Protein AF-A0A7T4K5W3-F1 (afdb_monomer)

pLDDT: mean 90.29, std 9.14, range [58.22, 97.62]

Radius of gyration: 17.0 Å; Cα contacts (8 Å, |Δi|>4): 158; chains: 1; bounding box: 38×29×46 Å

InterPro domains:
  IPR002560 Transposase IS204/IS1001/IS1096/IS1165, DDE domain [PF01610] (37-110)
  IPR047951 Transposase ISL3 [PTHR33498] (1-110)

Foldseek 3Di:
DVVVCVVVVHDPVVVVVVVVVCPCVLDADLAADAQEKEKDWDQDDPPLPQRIWIWMDHPPPRHTRDIGSHPDLVSVLVVNVSRDLVNLCSHNYYHYDPDVSVVVSCVVRNPD

Nearest PDB structures (foldseek):
  3o4q-assembly1_A-2  TM=6.311E-01  e=2.425E-02  Rous sarcoma virus
  1c0m-assembly1_A  TM=6.004E-01  e=1.552E-02  Rous sarcoma virus
  1cxq-assembly1_A-2  TM=6.206E-01  e=3.788E-02  Avian sarcoma viru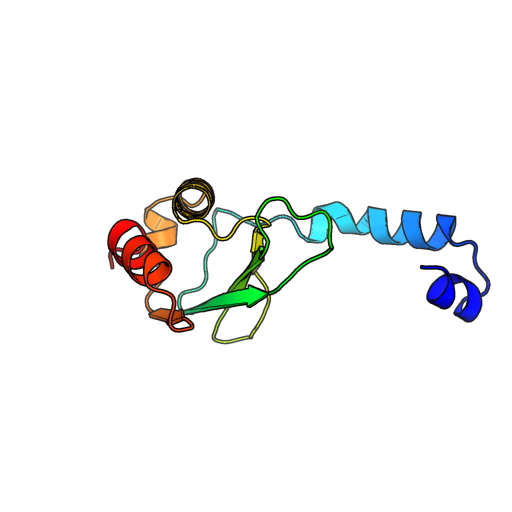s
  7ut1-assembly1_B  TM=5.065E-01  e=3.554E-02  Mouse mammary tumor virus
  7ut1-assembly1_G  TM=5.064E-01  e=3.129E-02  Mouse mammary tumor virus

Sequence (112 aa):
MKDIAFDNFVSSNTVARILAKFDNSFNVDFNLLPKHLCFDEFKSTRDAKGAMSFIFCDADNHKIIDIVENRQLLFLKRYFYSFNKSVRDKVESICIDIYSPYISLIKDLFVN

Structure (mmCIF, N/CA/C/O backbone):
data_AF-A0A7T4K5W3-F1
#
_entry.id   AF-A0A7T4K5W3-F1
#
loop_
_atom_site.group_PDB
_atom_site.id
_atom_site.type_symbol
_atom_site.label_atom_id
_atom_site.label_alt_id
_atom_site.label_comp_id
_atom_site.label_asym_id
_atom_site.label_entity_id
_atom_site.label_seq_id
_atom_site.pdbx_PDB_ins_code
_atom_site.Cartn_x
_atom_site.Cartn_y
_atom_site.Cartn_z
_atom_site.occupancy
_atom_site.B_iso_or_equiv
_atom_site.auth_seq_id
_atom_site.auth_comp_id
_atom_site.auth_asym_id
_atom_site.auth_atom_id
_atom_site.pdbx_PDB_model_num
ATOM 1 N N . MET A 1 1 ? 16.383 -0.003 -17.451 1.00 85.88 1 MET A N 1
ATOM 2 C CA . MET A 1 1 ? 15.897 0.177 -18.846 1.00 85.88 1 MET A CA 1
ATOM 3 C C . MET A 1 1 ? 16.984 -0.075 -19.882 1.00 85.88 1 MET A C 1
ATOM 5 O O . MET A 1 1 ? 16.702 -0.796 -20.827 1.00 85.88 1 MET A O 1
ATOM 9 N N . LYS A 1 2 ? 18.191 0.499 -19.741 1.00 91.25 2 LYS A N 1
ATOM 10 C CA . LYS A 1 2 ? 19.291 0.291 -20.700 1.00 91.25 2 LYS A CA 1
ATOM 11 C C . LYS A 1 2 ? 19.790 -1.155 -20.740 1.00 91.25 2 LYS A C 1
ATOM 13 O O . LYS A 1 2 ? 19.975 -1.663 -21.833 1.00 91.25 2 LYS A O 1
AT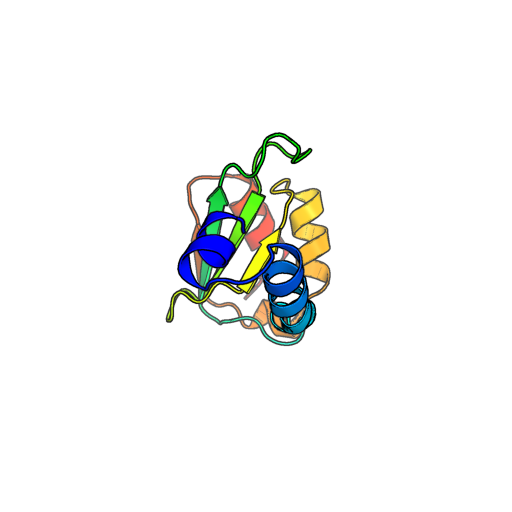OM 18 N N . ASP A 1 3 ? 19.895 -1.812 -19.588 1.00 95.56 3 ASP A N 1
ATOM 19 C CA . ASP A 1 3 ? 20.383 -3.200 -19.513 1.00 95.56 3 ASP A CA 1
ATOM 20 C C . ASP A 1 3 ? 19.400 -4.170 -20.180 1.00 95.56 3 ASP A C 1
ATOM 22 O O . ASP A 1 3 ? 19.757 -4.843 -21.133 1.00 95.56 3 ASP A O 1
ATOM 26 N N . ILE A 1 4 ? 18.111 -4.099 -19.821 1.00 95.25 4 ILE A N 1
ATOM 27 C CA . ILE A 1 4 ? 17.038 -4.862 -20.494 1.00 95.25 4 ILE A CA 1
ATOM 28 C C . ILE A 1 4 ? 17.041 -4.609 -22.008 1.00 95.25 4 ILE A C 1
ATOM 30 O O . ILE A 1 4 ? 16.849 -5.529 -22.797 1.00 95.25 4 ILE A O 1
ATOM 34 N N . ALA A 1 5 ? 17.235 -3.354 -22.423 1.00 96.12 5 ALA A N 1
ATOM 35 C CA . ALA A 1 5 ? 17.277 -2.989 -23.832 1.00 96.12 5 ALA A CA 1
ATOM 36 C C . ALA A 1 5 ? 18.481 -3.622 -24.552 1.00 96.12 5 ALA A C 1
ATOM 38 O O . ALA A 1 5 ? 18.317 -4.149 -25.650 1.00 96.12 5 ALA A O 1
ATOM 39 N N . PHE A 1 6 ? 19.653 -3.613 -23.913 1.00 96.25 6 PHE A N 1
ATOM 40 C CA . PHE A 1 6 ? 20.869 -4.256 -24.402 1.00 96.25 6 PHE A CA 1
ATOM 41 C C . PHE A 1 6 ? 20.694 -5.776 -24.517 1.00 96.25 6 PHE A C 1
ATOM 43 O O . PHE A 1 6 ? 20.893 -6.320 -25.601 1.00 96.25 6 PHE A O 1
ATOM 50 N N . ASP A 1 7 ? 20.213 -6.431 -23.458 1.00 97.56 7 ASP A N 1
ATOM 51 C CA . ASP A 1 7 ? 20.021 -7.887 -23.403 1.00 97.56 7 ASP A CA 1
ATOM 52 C C . ASP A 1 7 ? 18.998 -8.398 -24.431 1.00 97.56 7 ASP A C 1
ATOM 54 O O . ASP A 1 7 ? 19.062 -9.545 -24.866 1.00 97.56 7 ASP A O 1
ATOM 58 N N . ASN A 1 8 ? 18.050 -7.546 -24.836 1.00 95.56 8 ASN A N 1
ATOM 59 C CA . ASN A 1 8 ? 16.990 -7.886 -25.788 1.00 95.56 8 ASN A CA 1
ATOM 60 C C . ASN A 1 8 ? 17.192 -7.267 -27.183 1.00 95.56 8 ASN A C 1
ATOM 62 O O . ASN A 1 8 ? 16.291 -7.358 -28.014 1.00 95.56 8 ASN A O 1
ATOM 66 N N . PHE A 1 9 ? 18.336 -6.628 -27.458 1.00 95.81 9 PHE A N 1
ATOM 67 C CA . PHE A 1 9 ? 18.642 -5.969 -28.740 1.00 95.81 9 PHE A CA 1
ATOM 68 C C . PHE A 1 9 ? 17.572 -4.963 -29.208 1.00 95.81 9 PHE A C 1
ATOM 70 O O . PHE A 1 9 ? 17.289 -4.824 -30.400 1.00 95.81 9 PHE A O 1
ATOM 77 N N . VAL A 1 10 ? 16.970 -4.232 -28.268 1.00 96.88 10 VAL A N 1
ATOM 78 C CA . VAL A 1 10 ? 15.960 -3.200 -28.544 1.00 96.88 10 VAL A CA 1
ATOM 79 C C . VAL A 1 10 ? 16.415 -1.833 -28.042 1.00 96.88 10 VAL A C 1
ATOM 81 O O . VAL A 1 10 ? 17.341 -1.707 -27.249 1.00 96.88 10 VAL A O 1
ATOM 84 N N . SER A 1 11 ? 15.749 -0.761 -28.479 1.00 96.12 11 SER A N 1
ATOM 85 C CA . SER A 1 11 ? 16.001 0.574 -27.927 1.00 96.12 11 SER A CA 1
ATOM 86 C C . SER A 1 11 ? 15.378 0.731 -26.535 1.00 96.12 11 SER A C 1
ATOM 88 O O . SER A 1 11 ? 14.306 0.191 -26.253 1.00 96.12 11 SER A O 1
ATOM 90 N N . SER A 1 12 ? 15.983 1.556 -25.674 1.00 96.00 12 SER A N 1
ATOM 91 C CA . SER A 1 12 ? 15.412 1.878 -24.353 1.00 96.00 12 SER A CA 1
ATOM 92 C C . SER A 1 12 ? 13.999 2.472 -24.442 1.00 96.00 12 SER A C 1
ATOM 94 O O . SER A 1 12 ? 13.169 2.198 -23.580 1.00 96.00 12 SER A O 1
ATOM 96 N N . ASN A 1 13 ? 13.691 3.205 -25.518 1.00 95.44 13 ASN A N 1
ATOM 97 C CA . ASN A 1 13 ? 12.344 3.725 -25.783 1.00 95.44 13 ASN A CA 1
ATOM 98 C C . ASN A 1 13 ? 11.324 2.609 -26.038 1.00 95.44 13 ASN A C 1
ATOM 100 O O . ASN A 1 13 ? 10.158 2.738 -25.670 1.00 95.44 13 ASN A O 1
ATOM 104 N N . THR A 1 14 ? 11.748 1.504 -26.656 1.00 95.38 14 THR A N 1
ATOM 105 C CA . THR A 1 14 ? 10.876 0.344 -26.870 1.00 95.38 14 THR A CA 1
ATOM 106 C C . THR A 1 14 ? 10.523 -0.307 -25.537 1.00 95.38 14 THR A C 1
ATOM 108 O O . THR A 1 14 ? 9.348 -0.569 -25.296 1.00 95.38 14 THR A O 1
ATOM 111 N N . VAL A 1 15 ? 11.506 -0.476 -24.644 1.00 95.62 15 VAL A N 1
ATOM 112 C CA . VAL A 1 15 ? 11.277 -0.973 -23.277 1.00 95.62 15 VAL A CA 1
ATOM 113 C C . VAL A 1 15 ? 10.333 -0.044 -22.510 1.00 95.62 15 VAL A C 1
ATOM 115 O O . VAL A 1 15 ? 9.344 -0.514 -21.958 1.00 95.62 15 VAL A O 1
ATOM 118 N N . ALA A 1 16 ? 10.572 1.272 -22.538 1.00 93.94 16 ALA A N 1
ATOM 119 C CA . ALA A 1 16 ? 9.716 2.256 -21.870 1.00 93.94 16 ALA A CA 1
ATOM 120 C C . ALA A 1 16 ? 8.261 2.201 -22.367 1.00 93.94 16 ALA A C 1
ATOM 122 O O . ALA A 1 16 ? 7.331 2.192 -21.567 1.00 93.94 16 ALA A O 1
ATOM 123 N N . ARG A 1 17 ? 8.049 2.092 -23.685 1.00 93.81 17 ARG A N 1
ATOM 124 C CA . ARG A 1 17 ? 6.705 1.970 -24.267 1.00 93.81 17 ARG A CA 1
ATOM 125 C C . ARG A 1 17 ? 6.011 0.671 -23.871 1.00 93.81 17 ARG A C 1
ATOM 127 O O . ARG A 1 17 ? 4.796 0.668 -23.728 1.00 93.81 17 ARG A O 1
ATOM 134 N N . ILE A 1 18 ? 6.750 -0.431 -23.743 1.00 92.25 18 ILE A N 1
ATOM 135 C CA . ILE A 1 18 ? 6.184 -1.696 -23.260 1.00 92.25 18 ILE A CA 1
ATOM 136 C C . ILE A 1 18 ? 5.774 -1.549 -21.797 1.00 92.25 18 ILE A C 1
ATOM 138 O O . ILE A 1 18 ? 4.643 -1.888 -21.477 1.00 92.25 18 ILE A O 1
ATOM 142 N N . LEU A 1 19 ? 6.636 -0.987 -20.944 1.00 90.56 19 LEU A N 1
ATOM 143 C CA . LEU A 1 19 ? 6.313 -0.725 -19.537 1.00 90.56 19 LEU A CA 1
ATOM 144 C C . LEU A 1 19 ? 5.069 0.161 -19.397 1.00 90.56 19 LEU A C 1
ATOM 146 O O . LEU A 1 19 ? 4.164 -0.186 -18.650 1.00 90.56 19 LEU A O 1
ATOM 150 N N . ALA A 1 20 ? 4.963 1.223 -20.198 1.00 89.50 20 ALA A N 1
ATOM 151 C CA . ALA A 1 20 ? 3.803 2.114 -20.202 1.00 89.50 20 ALA A CA 1
ATOM 152 C C . ALA A 1 20 ? 2.480 1.418 -20.582 1.00 89.50 20 ALA A C 1
ATOM 154 O O . ALA A 1 20 ? 1.409 1.917 -20.255 1.00 89.50 20 ALA A O 1
ATOM 155 N N . LYS A 1 21 ? 2.505 0.253 -21.250 1.00 88.44 21 LYS A N 1
ATOM 156 C CA . LYS A 1 21 ? 1.274 -0.526 -21.491 1.00 88.44 21 LYS A CA 1
ATOM 157 C C . LYS A 1 21 ? 0.702 -1.136 -20.211 1.00 88.44 21 LYS A C 1
ATOM 159 O O . LYS A 1 21 ? -0.477 -1.473 -20.194 1.00 88.44 21 LYS A O 1
ATOM 164 N N . PHE A 1 22 ? 1.523 -1.281 -19.174 1.00 84.06 22 PHE A N 1
ATOM 165 C CA . PHE A 1 22 ? 1.140 -1.848 -17.885 1.00 84.06 22 PHE A CA 1
ATOM 166 C C . PHE A 1 22 ? 0.816 -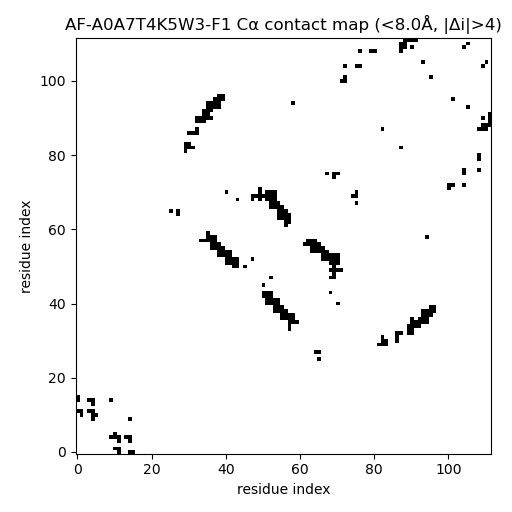0.783 -16.834 1.00 84.06 22 PHE A C 1
ATOM 168 O O . PHE A 1 22 ? 0.487 -1.153 -15.717 1.00 84.06 22 PHE A O 1
ATOM 175 N N . ASP A 1 23 ? 0.859 0.514 -17.165 1.00 76.69 23 ASP A N 1
ATOM 176 C CA . ASP A 1 23 ? 0.630 1.597 -16.190 1.00 76.69 23 ASP A CA 1
ATOM 177 C C . ASP A 1 23 ? -0.694 1.414 -15.431 1.00 76.69 23 ASP A C 1
ATOM 179 O O . ASP A 1 23 ? -0.749 1.480 -14.208 1.00 76.69 23 ASP A O 1
ATOM 183 N N . ASN A 1 24 ? -1.760 1.057 -16.154 1.00 74.94 24 ASN A N 1
ATOM 184 C CA . ASN A 1 24 ? -3.079 0.831 -15.560 1.00 74.94 24 ASN A CA 1
ATOM 185 C C . ASN A 1 24 ? -3.214 -0.509 -14.819 1.00 74.94 24 ASN A C 1
ATOM 187 O O . ASN A 1 24 ? -4.209 -0.717 -14.127 1.00 74.94 24 ASN A O 1
ATOM 191 N N . SER A 1 25 ? -2.263 -1.435 -14.975 1.00 74.44 25 SER A N 1
ATOM 192 C CA . SER A 1 25 ? -2.294 -2.749 -14.317 1.00 74.44 25 SER A CA 1
ATOM 193 C C . SER A 1 25 ? -2.001 -2.671 -12.818 1.00 74.44 25 SER A C 1
ATOM 195 O O . SER A 1 25 ? -2.232 -3.651 -12.116 1.00 74.44 25 SER A O 1
ATOM 197 N N . PHE A 1 26 ? -1.518 -1.524 -12.338 1.00 74.81 26 PHE A N 1
ATOM 198 C CA . PHE A 1 26 ? -1.167 -1.286 -10.937 1.00 74.81 26 PHE A CA 1
ATOM 199 C C . PHE A 1 26 ? -2.156 -0.359 -10.220 1.00 74.81 26 PHE A C 1
ATOM 201 O O . PHE A 1 26 ? -1.894 0.073 -9.103 1.00 74.81 26 PHE A O 1
ATOM 208 N N . ASN A 1 27 ? -3.294 -0.042 -10.845 1.00 84.12 27 ASN A N 1
ATOM 209 C CA . ASN A 1 27 ? -4.329 0.755 -10.198 1.00 84.12 27 ASN A CA 1
ATOM 210 C C . ASN A 1 27 ? -4.956 -0.023 -9.036 1.00 84.12 27 ASN A C 1
ATOM 212 O O . ASN A 1 27 ? -5.401 -1.160 -9.199 1.00 84.12 27 ASN A O 1
ATOM 216 N N . VAL A 1 28 ? -5.039 0.626 -7.879 1.00 89.62 28 VAL A N 1
ATOM 217 C CA . VAL A 1 28 ? -5.670 0.063 -6.685 1.00 89.62 28 VAL A CA 1
ATOM 218 C C . VAL A 1 28 ? -7.184 0.009 -6.864 1.00 89.62 28 VAL A C 1
ATOM 220 O O . VAL A 1 28 ? -7.820 1.010 -7.201 1.00 89.62 28 VAL A O 1
ATOM 223 N N . ASP A 1 29 ? -7.780 -1.150 -6.586 1.00 91.81 29 ASP A N 1
ATOM 224 C CA . ASP A 1 29 ? -9.231 -1.270 -6.453 1.00 91.81 29 ASP A CA 1
ATOM 225 C C . ASP A 1 29 ? -9.667 -0.867 -5.039 1.00 91.81 29 ASP A C 1
ATOM 227 O O . ASP A 1 29 ? -9.607 -1.653 -4.096 1.00 91.81 29 ASP A O 1
ATOM 231 N N . PHE A 1 30 ? -10.159 0.364 -4.894 1.00 94.00 30 PHE A N 1
ATOM 232 C CA . PHE A 1 30 ? -10.636 0.899 -3.614 1.00 94.00 30 PHE A CA 1
ATOM 233 C C . PHE A 1 30 ? -11.914 0.227 -3.073 1.00 94.00 30 PHE A C 1
ATOM 235 O O . PHE A 1 30 ? -12.374 0.558 -1.975 1.00 94.00 30 PHE A O 1
ATOM 242 N N . ASN A 1 31 ? -12.499 -0.724 -3.808 1.00 94.81 31 ASN A N 1
ATOM 243 C CA . ASN A 1 31 ? -13.637 -1.519 -3.345 1.00 94.81 31 ASN A CA 1
ATOM 244 C C . ASN A 1 31 ? -13.221 -2.825 -2.658 1.00 94.81 31 ASN A C 1
ATOM 246 O O . ASN A 1 31 ? -14.072 -3.496 -2.064 1.00 94.81 31 ASN A O 1
ATOM 250 N N . LEU A 1 32 ? -11.936 -3.184 -2.717 1.00 92.88 32 LEU A N 1
ATOM 251 C CA . LEU A 1 32 ? -11.411 -4.426 -2.171 1.00 92.88 32 LEU A CA 1
ATOM 252 C C . LEU A 1 32 ? -10.224 -4.154 -1.250 1.00 92.88 32 LEU A C 1
ATOM 254 O O . LEU A 1 32 ? -9.269 -3.479 -1.616 1.00 92.88 32 LEU A O 1
ATOM 258 N N . LEU A 1 33 ? -10.267 -4.740 -0.057 1.00 95.62 33 LEU A N 1
ATOM 259 C CA . LEU A 1 33 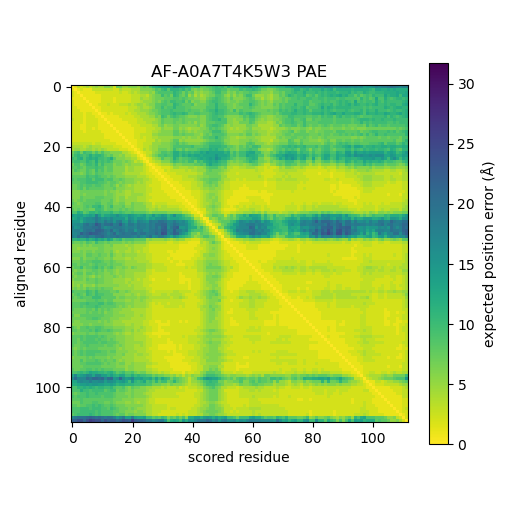? -9.142 -4.751 0.864 1.00 95.62 33 LEU A CA 1
ATOM 260 C C . LEU A 1 33 ? -9.070 -6.132 1.536 1.00 95.62 33 LEU A C 1
ATOM 262 O O . LEU A 1 33 ? -10.117 -6.635 1.961 1.00 95.62 33 LEU A O 1
ATOM 266 N N . PRO A 1 34 ? -7.890 -6.775 1.592 1.00 96.00 34 PRO A N 1
ATOM 267 C CA . PRO A 1 34 ? -7.718 -8.056 2.272 1.00 96.00 34 PRO A CA 1
ATOM 268 C C . PRO A 1 34 ? -8.053 -7.996 3.761 1.00 96.00 34 PRO A C 1
ATOM 270 O O . PRO A 1 34 ? -7.976 -6.943 4.391 1.00 96.00 34 PRO A O 1
ATOM 273 N N . LYS A 1 35 ? -8.391 -9.156 4.332 1.00 96.94 35 LYS A N 1
ATOM 274 C CA . LYS A 1 35 ? -8.689 -9.296 5.764 1.00 96.94 35 LYS A CA 1
ATOM 275 C C . LYS A 1 35 ? -7.452 -9.122 6.640 1.00 96.94 35 LYS A C 1
ATOM 277 O O . LYS A 1 35 ? -7.553 -8.598 7.746 1.00 96.94 35 LYS A O 1
ATOM 282 N N . HIS A 1 36 ? -6.300 -9.561 6.147 1.00 97.62 36 HIS A N 1
ATOM 283 C CA . HIS A 1 36 ? -5.039 -9.519 6.867 1.00 97.62 36 HIS A CA 1
ATOM 284 C C . HIS A 1 36 ? -4.064 -8.652 6.074 1.00 97.62 36 HIS A C 1
ATOM 286 O O . HIS A 1 36 ? -3.774 -8.935 4.912 1.00 97.62 36 HIS A O 1
ATOM 292 N N . LEU A 1 37 ? -3.600 -7.562 6.679 1.00 97.31 37 LEU A N 1
ATOM 293 C CA . LEU A 1 37 ? -2.686 -6.612 6.045 1.00 97.31 37 LEU A CA 1
ATOM 294 C C . LEU A 1 37 ? -1.325 -6.628 6.732 1.00 97.31 37 LEU A C 1
ATOM 296 O O . LEU A 1 37 ? -1.229 -6.842 7.938 1.00 97.31 37 LEU A O 1
ATOM 300 N N . CYS A 1 38 ? -0.282 -6.315 5.975 1.00 96.94 38 CYS A N 1
ATOM 301 C CA . CYS A 1 38 ? 1.028 -5.967 6.514 1.00 96.94 38 CYS A CA 1
ATOM 302 C C . CYS A 1 38 ? 1.374 -4.537 6.107 1.00 96.94 38 CYS A C 1
ATOM 304 O O . CYS A 1 38 ? 1.269 -4.201 4.929 1.00 96.94 38 CYS A O 1
ATOM 306 N N . PHE A 1 39 ? 1.779 -3.708 7.066 1.00 96.06 39 PHE A N 1
ATOM 307 C CA . PHE A 1 39 ? 2.256 -2.343 6.852 1.00 96.06 39 PHE A CA 1
ATOM 308 C C . PHE A 1 39 ? 3.757 -2.279 7.090 1.00 96.06 39 PHE A C 1
ATOM 310 O O . PHE A 1 39 ? 4.244 -2.735 8.125 1.00 96.06 39 PHE A O 1
ATOM 317 N N . ASP A 1 40 ? 4.464 -1.643 6.166 1.00 94.19 40 ASP A N 1
ATOM 318 C CA . ASP A 1 40 ? 5.902 -1.430 6.261 1.00 94.19 40 ASP A CA 1
ATOM 319 C C . ASP A 1 40 ? 6.299 -0.107 5.579 1.00 94.19 40 ASP A C 1
ATOM 321 O O . ASP A 1 40 ? 5.472 0.611 4.999 1.00 94.19 40 ASP A O 1
ATOM 325 N N . GLU A 1 41 ? 7.574 0.248 5.667 1.00 91.75 41 GLU A N 1
ATOM 326 C CA . GLU A 1 41 ? 8.143 1.441 5.067 1.00 91.75 41 GLU A CA 1
ATOM 327 C C . GLU A 1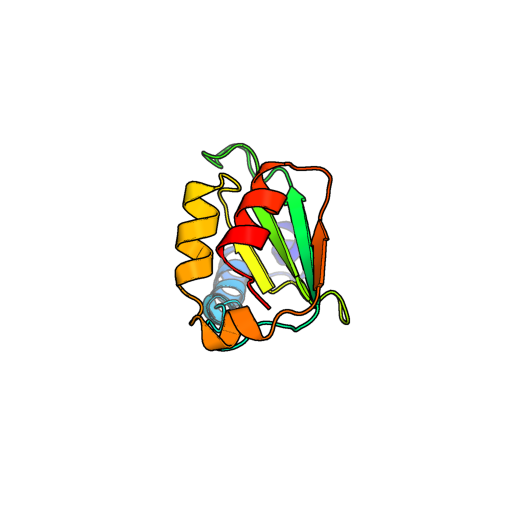 41 ? 9.508 1.187 4.439 1.00 91.75 41 GLU A C 1
ATOM 329 O O . GLU A 1 41 ? 10.341 0.437 4.937 1.00 91.75 41 GLU A O 1
ATOM 334 N N . PHE A 1 42 ? 9.785 1.889 3.343 1.00 89.50 42 PHE A N 1
ATOM 335 C CA . PHE A 1 42 ? 11.100 1.849 2.723 1.00 89.50 42 PHE A CA 1
ATOM 336 C C . PHE A 1 42 ? 11.530 3.227 2.236 1.00 89.50 42 PHE A C 1
ATOM 338 O O . PHE A 1 42 ? 10.728 4.122 1.952 1.00 89.50 42 PHE A O 1
ATOM 345 N N . LYS A 1 43 ? 12.845 3.419 2.140 1.00 86.38 43 LYS A N 1
ATOM 346 C CA . LYS A 1 43 ? 13.412 4.639 1.575 1.00 86.38 43 LYS A CA 1
ATOM 347 C C . LYS A 1 43 ? 13.374 4.545 0.052 1.00 86.38 43 LYS A C 1
ATOM 349 O O . LYS A 1 43 ? 14.104 3.752 -0.535 1.00 86.38 43 LYS A O 1
ATOM 354 N N . SER A 1 44 ? 12.519 5.355 -0.565 1.00 76.62 44 SER A N 1
ATOM 355 C CA . SER A 1 44 ? 12.434 5.470 -2.023 1.00 76.62 44 SER A CA 1
ATOM 356 C C . SER A 1 44 ? 13.583 6.332 -2.585 1.00 76.62 44 SER A C 1
ATOM 358 O O . SER A 1 44 ? 14.615 6.539 -1.936 1.00 76.62 44 SER A O 1
ATOM 360 N N . THR A 1 45 ? 13.441 6.814 -3.817 1.00 73.94 45 THR A N 1
ATOM 361 C CA . THR A 1 45 ? 14.436 7.644 -4.504 1.00 73.94 45 THR A CA 1
ATOM 362 C C . THR A 1 45 ? 14.692 8.965 -3.769 1.00 73.94 45 THR A C 1
ATOM 364 O O . THR A 1 45 ? 13.917 9.409 -2.920 1.00 73.94 45 THR A O 1
ATOM 367 N N . ARG A 1 46 ? 15.816 9.617 -4.098 1.00 60.47 46 ARG A N 1
ATOM 368 C CA . ARG A 1 46 ? 16.289 10.849 -3.436 1.00 60.47 46 ARG A CA 1
ATOM 369 C C . ARG A 1 46 ? 15.294 12.019 -3.501 1.00 60.47 46 ARG A C 1
ATOM 371 O O . ARG A 1 46 ? 15.420 12.938 -2.699 1.00 60.47 46 ARG A O 1
ATOM 378 N N . ASP A 1 47 ? 14.320 11.955 -4.405 1.00 60.81 47 ASP A N 1
ATOM 379 C CA . ASP A 1 47 ? 13.369 13.031 -4.698 1.00 60.81 47 ASP A CA 1
ATOM 380 C C . ASP A 1 47 ? 12.034 12.895 -3.938 1.00 60.81 47 ASP A C 1
ATOM 382 O O . ASP A 1 47 ? 11.176 13.777 -4.020 1.00 60.81 47 ASP A O 1
ATOM 386 N N . ALA A 1 48 ? 11.841 11.815 -3.168 1.00 58.62 48 ALA A N 1
ATOM 387 C CA . ALA A 1 48 ? 10.628 11.613 -2.384 1.00 58.62 48 ALA A CA 1
ATOM 388 C C . ALA A 1 48 ? 10.548 12.632 -1.230 1.00 58.62 48 ALA A C 1
ATOM 390 O O . ALA A 1 48 ? 11.272 12.544 -0.234 1.00 58.62 48 ALA A O 1
ATOM 391 N N . LYS A 1 49 ? 9.614 13.589 -1.336 1.00 58.22 49 LYS A N 1
ATOM 392 C CA . LYS A 1 49 ? 9.412 14.692 -0.371 1.00 58.22 49 LYS A CA 1
ATOM 393 C C . LYS A 1 49 ? 9.174 14.231 1.081 1.00 58.22 49 LYS A C 1
ATOM 395 O O . LYS A 1 49 ? 9.359 15.026 1.997 1.00 58.22 49 LYS A O 1
ATOM 400 N N . GLY A 1 50 ? 8.761 12.977 1.295 1.00 60.34 50 GLY A N 1
ATOM 401 C CA . GLY A 1 50 ? 8.438 12.390 2.605 1.00 60.34 50 GLY A CA 1
ATOM 402 C C . GLY A 1 50 ? 9.564 11.606 3.294 1.00 60.34 50 GLY A C 1
ATOM 403 O O . GLY A 1 50 ? 9.322 11.038 4.358 1.00 60.34 50 GLY A O 1
ATOM 404 N N . ALA A 1 51 ? 10.771 11.550 2.713 1.00 72.56 51 ALA A N 1
ATOM 405 C CA . ALA A 1 51 ? 11.936 10.760 3.152 1.00 72.56 51 ALA A CA 1
A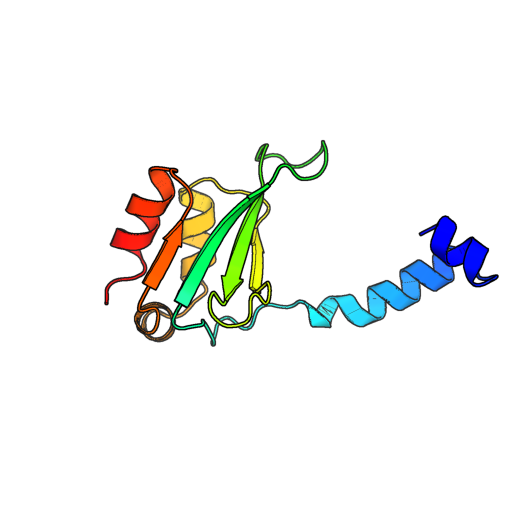TOM 406 C C . ALA A 1 51 ? 11.762 9.222 3.159 1.00 72.56 51 ALA A C 1
ATOM 408 O O . ALA A 1 51 ? 12.753 8.518 2.960 1.00 72.56 51 ALA A O 1
ATOM 409 N N . MET A 1 52 ? 10.547 8.697 3.356 1.00 86.31 52 MET A N 1
ATOM 410 C CA . MET A 1 52 ? 10.194 7.273 3.297 1.00 86.31 52 MET A CA 1
ATOM 411 C C . MET A 1 52 ? 8.785 7.089 2.727 1.00 86.31 52 MET A C 1
ATOM 413 O O . MET A 1 52 ? 7.881 7.877 3.022 1.00 86.31 52 MET A O 1
ATOM 417 N N . SER A 1 53 ? 8.615 6.032 1.941 1.00 90.56 53 SER A N 1
ATOM 418 C CA . SER A 1 53 ? 7.343 5.617 1.360 1.00 90.56 53 SER A CA 1
ATOM 419 C C . SER A 1 53 ? 6.734 4.494 2.192 1.00 90.56 53 SER A C 1
ATOM 421 O O . SER A 1 53 ? 7.449 3.658 2.742 1.00 90.56 53 SER A O 1
ATOM 423 N N . PHE A 1 54 ? 5.413 4.510 2.292 1.00 93.19 54 PHE A N 1
ATOM 424 C CA . PHE A 1 54 ? 4.614 3.470 2.917 1.00 93.19 54 PHE A CA 1
ATOM 425 C C . PHE A 1 54 ? 4.308 2.384 1.892 1.00 93.19 54 PHE A C 1
ATOM 427 O O . PHE A 1 54 ? 3.986 2.688 0.744 1.00 93.19 54 PHE A O 1
ATOM 434 N N . ILE A 1 55 ? 4.382 1.131 2.309 1.00 94.31 55 ILE A N 1
ATOM 435 C CA . ILE A 1 55 ? 3.994 -0.019 1.502 1.00 94.31 55 ILE A CA 1
ATOM 436 C C . ILE A 1 55 ? 3.082 -0.908 2.329 1.00 94.31 55 ILE A C 1
ATOM 438 O O . ILE A 1 55 ? 3.289 -1.090 3.530 1.00 94.31 55 ILE A O 1
ATOM 442 N N . PHE A 1 56 ? 2.068 -1.468 1.679 1.00 95.69 56 PHE A N 1
ATOM 443 C CA . PHE A 1 56 ? 1.246 -2.482 2.309 1.00 95.69 56 PHE A CA 1
ATOM 444 C C . PHE A 1 56 ? 0.873 -3.597 1.347 1.00 95.69 56 PHE A C 1
ATOM 446 O O . PHE A 1 56 ? 0.758 -3.416 0.130 1.00 95.69 56 PHE A O 1
ATOM 453 N N . CYS A 1 57 ? 0.711 -4.781 1.918 1.00 96.25 57 CYS A N 1
ATOM 454 C CA . CYS A 1 57 ? 0.402 -5.992 1.185 1.00 96.25 57 CYS A CA 1
ATOM 455 C C . CYS A 1 57 ? -0.639 -6.833 1.917 1.00 96.25 57 CYS A C 1
ATOM 457 O O . CYS A 1 57 ? -0.927 -6.629 3.099 1.00 96.25 57 CYS A O 1
ATOM 459 N N . ASP A 1 58 ? -1.200 -7.775 1.174 1.00 96.81 58 ASP A N 1
ATOM 460 C CA . ASP A 1 58 ? -1.973 -8.879 1.720 1.00 96.81 58 ASP A CA 1
ATOM 461 C C . ASP A 1 58 ? -1.039 -9.791 2.533 1.00 96.81 58 ASP A C 1
ATOM 463 O O . ASP A 1 58 ? -0.020 -10.266 2.022 1.00 96.81 58 ASP A O 1
ATOM 467 N N . ALA A 1 59 ? -1.364 -10.017 3.804 1.00 96.25 59 ALA A N 1
ATOM 468 C CA . ALA A 1 59 ? -0.539 -10.819 4.698 1.00 96.25 59 ALA A CA 1
ATOM 469 C C . ALA A 1 59 ? -0.554 -12.317 4.348 1.00 96.25 59 ALA A C 1
ATOM 471 O O . ALA A 1 59 ? 0.408 -13.010 4.676 1.00 96.25 59 ALA A O 1
ATOM 472 N N . ASP A 1 60 ? -1.597 -12.808 3.671 1.00 95.94 60 ASP A N 1
ATOM 473 C CA . ASP A 1 60 ? -1.773 -14.236 3.387 1.00 95.94 60 ASP A CA 1
ATOM 474 C C . ASP A 1 60 ? -0.986 -14.682 2.153 1.00 95.94 60 ASP A C 1
ATOM 476 O O . ASP A 1 60 ? -0.421 -15.774 2.114 1.00 95.94 60 ASP A O 1
ATOM 480 N N . ASN A 1 61 ? -0.967 -13.848 1.112 1.00 95.62 61 ASN A N 1
ATOM 481 C CA . ASN A 1 61 ? -0.327 -14.178 -0.166 1.00 95.62 61 ASN A CA 1
ATOM 482 C C . ASN A 1 61 ? 0.866 -13.276 -0.514 1.00 95.62 61 ASN A C 1
ATOM 484 O O . ASN A 1 61 ? 1.476 -13.457 -1.570 1.00 95.62 61 ASN A O 1
ATOM 488 N N . HIS A 1 62 ? 1.191 -12.315 0.354 1.00 93.50 62 HIS A N 1
ATOM 489 C CA . HIS A 1 62 ? 2.297 -11.368 0.211 1.00 93.50 62 HIS A CA 1
ATOM 490 C C . HIS A 1 62 ? 2.245 -10.504 -1.059 1.00 93.50 62 HIS A C 1
ATOM 492 O O . HIS A 1 62 ? 3.259 -9.930 -1.465 1.00 93.50 62 HIS A O 1
ATOM 498 N N . LYS A 1 63 ? 1.076 -10.373 -1.701 1.00 93.75 63 LYS A N 1
ATOM 499 C CA . LYS A 1 63 ? 0.911 -9.480 -2.850 1.00 93.75 63 LYS A CA 1
ATOM 500 C C . LYS A 1 63 ? 0.823 -8.039 -2.383 1.00 93.75 63 LYS A C 1
ATOM 502 O O . LYS A 1 63 ? -0.038 -7.679 -1.581 1.00 93.75 63 LYS A O 1
ATOM 507 N N . ILE A 1 64 ? 1.710 -7.216 -2.932 1.00 93.69 64 ILE A N 1
ATOM 508 C CA . ILE A 1 64 ? 1.701 -5.768 -2.735 1.00 93.69 64 ILE A CA 1
ATOM 509 C C . ILE A 1 64 ? 0.382 -5.218 -3.272 1.00 93.69 64 ILE A C 1
ATOM 511 O O . ILE A 1 64 ? -0.000 -5.522 -4.402 1.00 93.69 64 ILE A O 1
ATOM 515 N N . ILE A 1 65 ? -0.295 -4.429 -2.442 1.00 94.75 65 ILE A N 1
ATOM 516 C CA . ILE A 1 65 ? -1.530 -3.746 -2.820 1.00 94.75 65 ILE A CA 1
ATOM 517 C C . ILE A 1 65 ? -1.175 -2.381 -3.395 1.00 94.75 65 ILE A C 1
ATOM 519 O O . ILE A 1 65 ? -1.599 -2.066 -4.501 1.00 94.75 65 ILE A O 1
ATOM 523 N N . ASP A 1 66 ? -0.382 -1.593 -2.663 1.00 94.00 66 ASP A N 1
ATOM 524 C CA . ASP A 1 66 ? 0.075 -0.288 -3.136 1.00 94.00 66 ASP A CA 1
ATOM 525 C C . ASP A 1 66 ? 1.317 0.217 -2.387 1.00 94.00 66 ASP A C 1
ATOM 527 O O . ASP A 1 66 ? 1.684 -0.271 -1.310 1.00 94.00 66 ASP A O 1
ATOM 531 N N . ILE A 1 67 ? 1.935 1.243 -2.971 1.00 92.19 67 ILE A N 1
ATOM 532 C CA . ILE A 1 67 ? 3.027 2.029 -2.411 1.00 92.19 67 ILE A CA 1
ATOM 533 C C . ILE A 1 67 ? 2.598 3.498 -2.373 1.00 92.19 67 ILE A C 1
ATOM 535 O O . ILE A 1 67 ? 2.443 4.153 -3.400 1.00 92.19 67 ILE A O 1
ATOM 539 N N . VAL A 1 68 ? 2.486 4.054 -1.170 1.00 91.25 68 VAL A N 1
ATOM 540 C CA . VAL A 1 68 ? 2.141 5.460 -0.954 1.00 91.25 68 VAL A CA 1
ATOM 541 C C . VAL A 1 68 ? 3.414 6.247 -0.667 1.00 91.25 68 VAL A C 1
ATOM 543 O O . VAL A 1 68 ? 4.123 5.985 0.302 1.00 91.25 68 VAL A O 1
ATOM 546 N N . GLU A 1 69 ? 3.708 7.263 -1.477 1.00 89.00 69 GLU A N 1
ATOM 547 C CA . GLU A 1 69 ? 4.979 8.001 -1.397 1.00 89.00 69 GLU A CA 1
ATOM 548 C C . GLU A 1 69 ? 5.247 8.668 -0.038 1.00 89.00 69 GLU A C 1
ATOM 550 O O . GLU A 1 69 ? 6.403 8.935 0.295 1.00 89.00 69 GLU A O 1
ATOM 555 N N . ASN A 1 70 ? 4.196 8.946 0.740 1.00 88.69 70 ASN A N 1
ATOM 556 C CA . ASN A 1 70 ? 4.279 9.635 2.020 1.00 88.69 70 ASN A CA 1
ATOM 557 C C . ASN A 1 70 ? 3.673 8.802 3.157 1.00 88.69 70 ASN A C 1
ATOM 559 O O . ASN A 1 70 ? 2.461 8.601 3.217 1.00 88.69 70 ASN A O 1
ATOM 563 N N . ARG A 1 71 ? 4.523 8.405 4.110 1.00 89.38 71 ARG A N 1
ATOM 564 C CA . ARG A 1 71 ? 4.130 7.652 5.312 1.00 89.38 71 ARG A CA 1
ATOM 565 C C . ARG A 1 71 ? 3.505 8.479 6.443 1.00 89.38 71 ARG A C 1
ATOM 567 O O . ARG A 1 71 ? 3.109 7.931 7.468 1.00 89.38 71 ARG A O 1
ATOM 574 N N . GLN A 1 72 ? 3.463 9.807 6.333 1.00 90.50 72 GLN A N 1
ATOM 575 C CA . GLN A 1 72 ? 2.930 10.658 7.398 1.00 90.50 72 GLN A CA 1
ATOM 576 C C . GLN A 1 72 ? 1.442 10.376 7.632 1.00 90.50 72 GLN A C 1
ATOM 578 O O . GLN A 1 72 ? 0.648 10.311 6.694 1.00 90.50 72 GLN A O 1
ATOM 583 N N . LEU A 1 73 ? 1.047 10.310 8.907 1.00 91.69 73 LEU A N 1
ATOM 584 C CA . LEU A 1 73 ? -0.299 9.926 9.346 1.00 91.69 73 LEU A CA 1
ATOM 585 C C . LEU A 1 73 ? -1.435 10.647 8.606 1.00 91.69 73 LEU A C 1
ATOM 587 O O . LEU A 1 73 ? -2.418 10.019 8.231 1.00 91.69 73 LEU A O 1
ATOM 591 N N . LEU A 1 74 ? -1.317 11.961 8.385 1.00 92.62 74 LEU A N 1
ATOM 592 C CA . LEU A 1 74 ? -2.347 12.746 7.697 1.00 92.62 74 LEU A CA 1
ATOM 593 C C . LEU A 1 74 ? -2.559 12.288 6.245 1.00 92.62 74 LEU A C 1
ATOM 595 O O . LEU A 1 74 ? -3.696 12.239 5.774 1.00 92.62 74 LEU A O 1
ATOM 599 N N . PHE A 1 75 ? -1.474 11.953 5.546 1.00 92.38 75 PHE A N 1
ATOM 600 C CA . PHE A 1 75 ? -1.522 11.472 4.168 1.00 92.38 75 PHE A CA 1
ATOM 601 C C . PHE A 1 75 ? -2.091 10.061 4.107 1.00 92.38 75 PHE A C 1
ATOM 603 O O . PHE A 1 75 ? -2.997 9.819 3.316 1.00 92.38 75 PHE A O 1
ATOM 610 N N . LEU A 1 76 ? -1.652 9.176 5.004 1.00 94.44 76 LEU A N 1
ATOM 611 C CA . LEU A 1 76 ? -2.194 7.821 5.087 1.00 94.44 76 LEU A CA 1
ATOM 612 C C . LEU A 1 76 ? -3.677 7.819 5.454 1.00 94.44 76 LEU A C 1
ATOM 614 O O . LEU A 1 76 ? -4.451 7.089 4.844 1.00 94.44 76 LEU A O 1
ATOM 618 N N . LYS A 1 77 ? -4.113 8.693 6.371 1.00 95.56 77 LYS A N 1
ATOM 619 C CA . LYS A 1 77 ? -5.539 8.852 6.678 1.00 95.56 77 LYS A CA 1
ATOM 620 C C . LYS A 1 77 ? -6.336 9.217 5.433 1.00 95.56 77 LYS A C 1
ATOM 622 O O . LYS A 1 77 ? -7.324 8.562 5.123 1.00 95.56 77 LYS A O 1
ATOM 627 N N . ARG A 1 78 ? -5.890 10.245 4.705 1.00 95.31 78 ARG A N 1
ATOM 628 C CA . ARG A 1 78 ? -6.521 10.672 3.448 1.00 95.31 78 ARG A CA 1
ATOM 629 C C . ARG A 1 78 ? -6.557 9.554 2.411 1.00 95.31 78 ARG A C 1
ATOM 631 O O . ARG A 1 78 ? -7.597 9.358 1.798 1.00 95.31 78 ARG A O 1
ATOM 638 N N . TYR A 1 79 ? -5.459 8.822 2.254 1.00 96.06 79 TYR A N 1
ATOM 639 C CA . TYR A 1 79 ? -5.376 7.688 1.343 1.00 96.06 79 TYR A CA 1
ATOM 640 C C . TYR A 1 79 ? -6.412 6.613 1.700 1.00 96.06 79 TYR A C 1
ATOM 642 O O . TYR A 1 79 ? -7.265 6.287 0.876 1.00 96.06 79 TYR A O 1
ATOM 650 N N . PHE A 1 80 ? -6.420 6.142 2.951 1.00 96.56 80 PHE A N 1
ATOM 651 C CA . PHE A 1 80 ? -7.323 5.079 3.390 1.00 96.56 80 PHE A CA 1
ATOM 652 C C . PHE A 1 80 ? -8.798 5.501 3.453 1.00 96.56 80 PHE A C 1
ATOM 654 O O . PHE A 1 80 ? -9.671 4.644 3.357 1.00 96.56 80 PHE A O 1
AT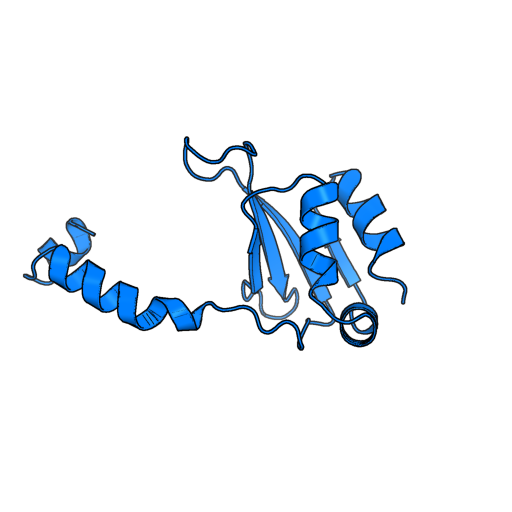OM 661 N N . TYR A 1 81 ? -9.110 6.799 3.532 1.00 96.06 81 TYR A N 1
ATOM 662 C CA . TYR A 1 81 ? -10.485 7.286 3.360 1.00 96.06 81 TYR A CA 1
ATOM 663 C C . TYR A 1 81 ? -11.053 7.062 1.954 1.00 96.06 81 TYR A C 1
ATOM 665 O O . TYR A 1 81 ? -12.272 7.086 1.801 1.00 96.06 81 TYR A O 1
ATOM 673 N N . SER A 1 82 ? -10.207 6.808 0.952 1.00 95.88 82 SER A N 1
ATOM 674 C CA . SER A 1 82 ? -10.657 6.412 -0.389 1.00 95.88 82 SER A CA 1
ATOM 675 C C . SER A 1 82 ? -11.318 5.029 -0.383 1.00 95.88 82 SER A C 1
ATOM 677 O O . SER A 1 82 ? -12.171 4.758 -1.223 1.00 95.88 82 SER A O 1
ATOM 679 N N . PHE A 1 83 ? -10.984 4.173 0.592 1.00 96.38 83 PHE A N 1
ATOM 680 C CA . PHE A 1 83 ? -11.712 2.934 0.843 1.00 96.38 83 PHE A CA 1
ATOM 681 C C . PHE A 1 83 ? -12.974 3.225 1.657 1.00 96.38 83 PHE A C 1
ATOM 683 O O . PHE A 1 83 ? -12.932 3.797 2.760 1.00 96.38 83 PHE A O 1
ATOM 690 N N . ASN A 1 84 ? -14.110 2.759 1.138 1.00 95.69 84 ASN A N 1
ATOM 691 C CA . ASN A 1 84 ? -15.385 2.825 1.842 1.00 95.69 84 ASN A CA 1
ATOM 692 C C . ASN A 1 84 ? -15.279 2.188 3.234 1.00 95.69 84 ASN A C 1
ATOM 694 O O . ASN A 1 84 ? -14.566 1.203 3.432 1.00 95.69 84 ASN A O 1
ATOM 698 N N . LYS A 1 85 ? -16.031 2.723 4.205 1.00 95.44 85 LYS A N 1
ATOM 699 C CA . LYS A 1 85 ? -16.000 2.217 5.587 1.00 95.44 85 LYS A CA 1
ATOM 700 C C . LYS A 1 85 ? -16.286 0.711 5.641 1.00 95.44 85 LYS A C 1
ATOM 702 O O . LYS A 1 85 ? -15.527 -0.012 6.260 1.00 95.44 85 LYS A O 1
ATOM 707 N N . SER A 1 86 ? -17.287 0.234 4.900 1.00 95.38 86 SER A N 1
ATOM 708 C CA . SER A 1 86 ? -17.642 -1.192 4.828 1.00 95.38 86 SER A CA 1
ATOM 709 C C . SER A 1 86 ? -16.549 -2.100 4.250 1.00 95.38 86 SER A C 1
ATOM 711 O O . SER A 1 86 ? -16.616 -3.311 4.428 1.00 95.38 86 SER A O 1
ATOM 713 N N . VAL A 1 87 ? -15.578 -1.546 3.519 1.00 96.38 87 VAL A N 1
ATOM 714 C CA . VAL A 1 87 ? -14.406 -2.278 3.019 1.00 96.38 87 VAL A CA 1
ATOM 715 C C . VAL A 1 87 ? -13.316 -2.302 4.088 1.00 96.38 87 VAL A C 1
ATOM 717 O O . VAL A 1 87 ? -12.730 -3.349 4.335 1.00 96.38 87 VAL A O 1
ATOM 72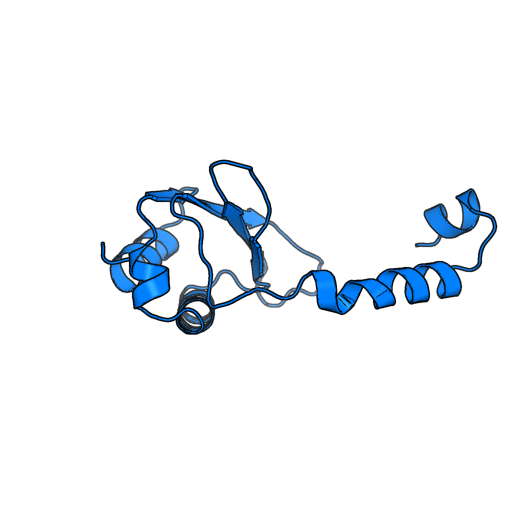0 N N . ARG A 1 88 ? -13.087 -1.175 4.773 1.00 96.69 88 ARG A N 1
ATOM 721 C CA . ARG A 1 88 ? -12.146 -1.096 5.903 1.00 96.69 88 ARG A CA 1
ATOM 722 C C . ARG A 1 88 ? -12.585 -1.957 7.088 1.00 96.69 88 ARG A C 1
ATOM 724 O O . ARG A 1 88 ? -11.759 -2.661 7.652 1.00 96.69 88 ARG A O 1
ATOM 731 N N . ASP A 1 89 ? -13.883 -1.997 7.372 1.00 95.38 89 ASP A N 1
ATOM 732 C CA . ASP A 1 89 ? -14.526 -2.886 8.349 1.00 95.38 89 ASP A CA 1
ATOM 733 C C . ASP A 1 89 ? -14.542 -4.365 7.886 1.00 95.38 89 ASP A C 1
ATOM 735 O O . ASP A 1 89 ? -15.325 -5.173 8.373 1.00 95.38 89 ASP A O 1
ATOM 739 N N . LYS A 1 90 ? -13.741 -4.775 6.899 1.00 95.44 90 LYS A N 1
ATOM 740 C CA . LYS A 1 90 ? -13.479 -6.201 6.619 1.00 95.44 90 LYS A CA 1
ATOM 741 C C . LYS A 1 90 ? -12.071 -6.619 7.011 1.00 95.44 90 LYS A C 1
ATOM 743 O O . LYS A 1 90 ? -11.775 -7.809 6.985 1.00 95.44 90 LYS A O 1
ATOM 748 N N . VAL A 1 91 ? -11.216 -5.660 7.352 1.00 96.94 91 VAL A N 1
ATOM 749 C CA . VAL A 1 91 ? -9.877 -5.938 7.859 1.00 96.94 91 VAL A CA 1
ATOM 750 C C . VAL A 1 91 ? -10.015 -6.457 9.285 1.00 96.94 91 VAL A C 1
ATOM 752 O O . VAL A 1 91 ? -10.702 -5.861 10.111 1.00 96.94 91 VAL A O 1
ATOM 755 N N . GLU A 1 92 ? -9.388 -7.593 9.550 1.00 96.44 92 GLU A N 1
ATOM 756 C CA . GLU A 1 92 ? -9.428 -8.314 10.822 1.00 96.44 92 GLU A CA 1
ATOM 757 C C . GLU A 1 92 ? -8.090 -8.202 11.562 1.00 96.44 92 GLU A C 1
ATOM 759 O O . GLU A 1 92 ? -8.061 -8.138 12.789 1.00 96.44 92 GLU A O 1
ATOM 764 N N . SER A 1 93 ? -6.967 -8.152 10.837 1.00 95.94 93 SER A N 1
ATOM 765 C CA . SER A 1 93 ? -5.647 -7.980 11.447 1.00 95.94 93 SER A CA 1
ATOM 766 C C . SER A 1 93 ? -4.705 -7.160 10.575 1.00 95.94 93 SER A C 1
ATOM 768 O O . SER A 1 93 ? -4.777 -7.173 9.345 1.00 95.94 93 SER A O 1
ATOM 770 N N . ILE A 1 94 ? -3.811 -6.423 11.235 1.00 96.31 94 ILE A N 1
ATOM 771 C CA . ILE A 1 94 ? -2.777 -5.626 10.579 1.00 96.31 94 ILE A CA 1
ATOM 772 C C . ILE A 1 94 ? -1.459 -5.872 11.312 1.00 96.31 94 ILE A C 1
ATOM 774 O O . ILE A 1 94 ? -1.320 -5.524 12.486 1.00 96.31 94 ILE A O 1
ATOM 778 N N . CYS A 1 95 ? -0.499 -6.483 10.624 1.00 95.00 95 CYS A N 1
ATOM 779 C CA . CYS A 1 95 ? 0.879 -6.605 11.078 1.00 95.00 95 CYS A CA 1
ATOM 780 C C . CYS A 1 95 ? 1.621 -5.304 10.759 1.00 95.00 95 CYS A C 1
ATOM 782 O O . CYS A 1 95 ? 1.539 -4.814 9.634 1.00 95.00 95 CYS A O 1
ATOM 784 N N . ILE A 1 96 ? 2.325 -4.731 11.733 1.00 94.25 96 ILE A N 1
ATOM 785 C CA . ILE A 1 96 ? 3.057 -3.470 11.573 1.00 94.25 96 ILE A CA 1
ATOM 786 C C . ILE A 1 96 ? 4.456 -3.586 12.176 1.00 94.25 96 ILE A C 1
AT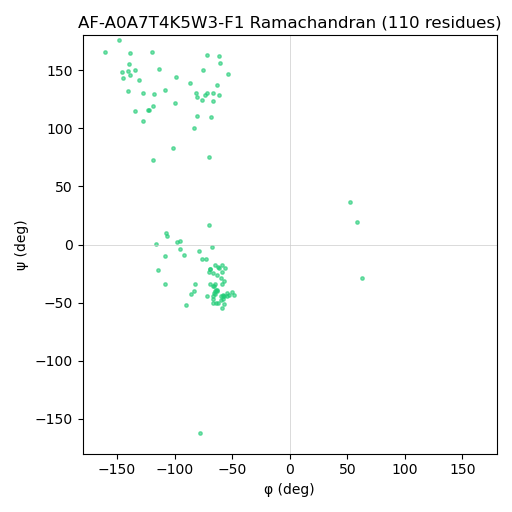OM 788 O O . ILE A 1 96 ? 4.634 -4.276 13.182 1.00 94.25 96 ILE A O 1
ATOM 792 N N . ASP A 1 97 ? 5.420 -2.850 11.621 1.00 85.06 97 ASP A N 1
ATOM 793 C CA . ASP A 1 97 ? 6.652 -2.518 12.345 1.00 85.06 97 ASP A CA 1
ATOM 794 C C . ASP A 1 97 ? 6.364 -1.477 13.453 1.00 85.06 97 ASP A C 1
ATOM 796 O O . ASP A 1 97 ? 5.307 -0.833 13.469 1.00 85.06 97 ASP A O 1
ATOM 800 N N . ILE A 1 98 ? 7.280 -1.317 14.414 1.00 82.50 98 ILE A N 1
ATOM 801 C CA . ILE A 1 98 ? 7.135 -0.476 15.611 1.00 82.50 98 ILE A CA 1
ATOM 802 C C . ILE A 1 98 ? 7.164 1.015 15.223 1.00 82.50 98 ILE A C 1
ATOM 804 O O . ILE A 1 98 ? 8.125 1.746 15.458 1.00 82.50 98 ILE A O 1
ATOM 808 N N . TYR A 1 99 ? 6.058 1.497 14.654 1.00 84.19 99 TYR A N 1
ATOM 809 C CA . TYR A 1 99 ? 5.833 2.893 14.306 1.00 84.19 99 TYR A CA 1
ATOM 810 C C . TYR A 1 99 ? 4.506 3.382 14.895 1.00 84.19 99 TYR A C 1
ATOM 812 O O . TYR A 1 99 ? 3.413 3.060 14.429 1.00 84.19 99 TYR A O 1
ATOM 820 N N . SER A 1 100 ? 4.609 4.197 15.950 1.00 86.06 100 SER A N 1
ATOM 821 C CA . SER A 1 100 ? 3.466 4.689 16.738 1.00 86.06 100 SER A CA 1
ATOM 822 C C . SER A 1 100 ? 2.328 5.305 15.900 1.00 86.06 100 SER A C 1
ATOM 824 O O . SER A 1 100 ? 1.163 4.998 16.169 1.00 86.06 100 SER A O 1
ATOM 826 N N . PRO A 1 101 ? 2.594 6.098 14.840 1.00 89.31 101 PRO A N 1
ATOM 827 C CA . PRO A 1 101 ? 1.521 6.641 14.011 1.00 89.31 101 PRO A CA 1
ATOM 828 C C . PRO A 1 101 ? 0.628 5.593 13.336 1.00 89.31 101 PRO A C 1
ATOM 830 O O . PRO A 1 101 ? -0.556 5.872 13.154 1.00 89.31 101 PRO A O 1
ATOM 833 N N . TYR A 1 102 ? 1.126 4.392 13.018 1.00 91.75 102 TYR A N 1
ATOM 834 C CA . TYR A 1 102 ? 0.274 3.327 12.473 1.00 91.75 102 TYR A CA 1
ATOM 835 C C . TYR A 1 102 ? -0.738 2.828 13.498 1.00 91.75 102 TYR A C 1
ATOM 837 O O . TYR A 1 102 ? -1.887 2.601 13.143 1.00 91.75 102 TYR A O 1
ATOM 845 N N . ILE A 1 103 ? -0.377 2.758 14.780 1.00 91.81 103 ILE A N 1
ATOM 846 C CA . ILE A 1 103 ? -1.317 2.366 15.840 1.00 91.81 103 ILE A CA 1
ATOM 847 C C . ILE A 1 103 ? -2.500 3.342 15.886 1.00 91.81 103 ILE A C 1
ATOM 849 O O . ILE A 1 103 ? -3.653 2.917 15.956 1.00 91.81 103 ILE A O 1
ATOM 853 N N . SER A 1 104 ? -2.227 4.648 15.806 1.00 92.94 104 SER A N 1
ATOM 854 C CA . SER A 1 104 ? -3.273 5.678 15.756 1.00 92.94 104 SER A CA 1
ATOM 855 C C . SER A 1 104 ? -4.107 5.592 14.476 1.00 92.94 104 SER A C 1
ATOM 857 O O . SER A 1 104 ? -5.326 5.703 14.532 1.00 92.94 104 SER A O 1
ATOM 859 N N . LEU A 1 105 ? -3.473 5.362 13.321 1.00 94.44 105 LEU A N 1
ATOM 860 C CA . LEU A 1 105 ? -4.169 5.159 12.046 1.00 94.44 105 LEU A CA 1
ATOM 861 C C . LEU A 1 105 ? -5.146 3.978 12.121 1.00 94.44 105 LEU A C 1
ATOM 863 O O . LEU A 1 105 ? -6.294 4.105 11.702 1.00 94.44 105 LEU A O 1
ATOM 867 N N . ILE A 1 106 ? -4.678 2.851 12.662 1.00 94.00 106 ILE A N 1
ATOM 868 C CA . ILE A 1 106 ? -5.423 1.596 12.740 1.00 94.00 106 ILE A CA 1
ATOM 869 C C . ILE A 1 106 ? -6.647 1.757 13.633 1.00 94.00 106 ILE A C 1
ATOM 871 O O . ILE A 1 106 ? -7.760 1.487 13.192 1.00 94.00 106 ILE A O 1
ATOM 875 N N . LYS A 1 107 ? -6.451 2.294 14.842 1.00 92.12 107 LYS A N 1
ATOM 876 C CA . LYS A 1 107 ? -7.537 2.551 15.798 1.00 92.12 107 LYS A CA 1
ATOM 877 C C . LYS A 1 107 ? -8.610 3.490 15.250 1.00 92.12 107 LYS A C 1
ATOM 879 O O . LYS A 1 107 ? -9.779 3.324 15.580 1.00 92.12 107 LYS A O 1
ATOM 884 N N . ASP A 1 108 ? -8.220 4.460 14.427 1.00 93.50 108 ASP A N 1
ATOM 885 C CA . ASP A 1 108 ? -9.152 5.446 13.882 1.00 93.50 108 ASP A CA 1
ATOM 886 C C . ASP A 1 108 ? -9.926 4.930 12.654 1.00 93.50 108 ASP A C 1
ATOM 888 O O . ASP A 1 108 ? -11.066 5.340 12.433 1.00 93.50 108 ASP A O 1
ATOM 892 N N . LEU A 1 109 ? -9.312 4.086 11.812 1.00 94.25 109 LEU A N 1
ATOM 893 C CA . LEU A 1 109 ? -9.851 3.747 10.486 1.00 94.25 109 LEU A CA 1
ATOM 894 C C . LEU A 1 109 ? -10.278 2.294 10.297 1.00 94.25 109 LEU A C 1
ATOM 896 O O . LEU A 1 109 ? -11.076 2.037 9.395 1.00 94.25 109 LEU A O 1
ATOM 900 N N . PHE A 1 110 ? -9.767 1.365 11.093 1.00 94.25 110 PHE A N 1
ATOM 901 C CA . PHE A 1 110 ? -10.036 -0.065 10.963 1.00 94.25 110 PHE A CA 1
ATOM 902 C C . PHE A 1 110 ? -10.700 -0.536 12.252 1.00 94.25 110 PHE A C 1
ATOM 904 O O . PHE A 1 110 ? -10.074 -1.136 13.120 1.00 94.25 110 PHE A O 1
ATOM 911 N N . VAL A 1 111 ? -11.967 -0.141 12.402 1.00 77.19 111 VAL A N 1
ATOM 912 C CA . VAL A 1 111 ? -12.752 -0.334 13.624 1.00 77.19 111 VAL A CA 1
ATOM 913 C C . VAL A 1 111 ? -13.676 -1.525 13.411 1.00 77.19 111 VAL A C 1
ATOM 915 O O . VAL A 1 111 ? -14.829 -1.365 13.008 1.00 77.19 111 VAL A O 1
ATOM 918 N N . ASN A 1 112 ? -13.112 -2.705 13.630 1.00 63.84 112 ASN A N 1
ATOM 919 C CA . ASN A 1 112 ? -13.793 -3.992 13.645 1.00 63.84 112 ASN A CA 1
ATOM 920 C C . ASN A 1 112 ? -13.614 -4.655 15.003 1.00 63.84 112 ASN A C 1
ATOM 922 O O . ASN A 1 112 ? -12.511 -4.502 15.577 1.00 63.84 112 ASN A O 1
#

Solvent-accessible surface area (backbone atoms only — not comparable to full-atom values): 6512 Å² total; per-residue (Å²): 97,63,64,64,12,59,80,66,79,48,54,46,66,57,52,52,56,56,54,60,72,47,60,77,77,66,63,71,58,54,81,63,60,61,41,37,32,33,46,49,73,46,73,65,66,97,81,47,91,54,71,30,22,26,35,36,25,32,58,88,79,66,47,73,60,52,74,43,64,44,57,52,58,73,54,44,51,58,56,56,62,65,33,47,66,81,36,37,50,48,35,78,47,73,48,65,65,101,46,71,61,56,58,56,50,42,68,73,61,46,72,105

Organism: NCBI:txid33037

Mean predicted aligned error: 5.6 Å

Secondary structure (DSSP, 8-state):
-HHHHHHTT--HHHHHHHHHTTGGGG---TT---SEEEEEEE---TT-TTSSEEEEEETTT--EEEEES--SHHHHHHHHTTS-HHHHTT--EEEE-S-HHHHHHHHHH---